Protein AF-A0A0E3ZKA6-F1 (afdb_monomer)

Sequence (124 aa):
MTPDTTNRQKSYAHIAKLLESASKSYENAALGLEQGGSEEQAYQHIKKARITLEAALPEFFTPHKPLPTNKIVPEKRDYSILKIGLIAGLIVGVLYIFVVYGPTGDLSKSWNTENFQKNVAYPK

Nearest PDB structures (foldseek):
  5lcy-assembly1_C  TM=5.770E-01  e=2.560E+00  Salmonella enterica subsp. enterica serovar Typhimurium

Mean predicted aligned error: 19.8 Å

Solvent-accessible surface area (backbone atoms only — not comparable to full-atom values): 7285 Å² total; per-residue (Å²): 133,58,76,67,58,57,54,50,51,53,50,54,56,52,33,53,54,33,48,52,53,19,50,52,27,43,51,52,19,51,52,36,52,74,73,69,45,61,66,67,60,26,49,53,27,44,52,53,20,49,54,36,41,47,72,46,37,51,78,80,72,43,76,78,72,71,70,77,71,68,76,77,66,76,72,77,75,75,55,62,66,57,52,51,51,51,53,52,49,49,55,52,50,52,53,49,46,42,72,77,69,38,88,72,66,63,74,72,62,79,73,38,73,70,58,54,61,69,74,66,64,72,83,130

Radius of gyration: 43.62 Å; Cα contacts (8 Å, |Δi|>4): 49; chains: 1; bounding box: 105×38×96 Å

pLDDT: mean 72.39, std 14.48, range [46.5, 94.69]

Foldseek 3Di:
DPPVVVVVVVLVVVLVVLLVQLVVLQVVLVVCVVVVHDNVVSVVSNVSSVVSNCVSCVPVVPDPPPDPPPPPPPPPPPCVVVVVVVVVVVVVVVVVCCVVPNPPPDPVVVPDPVVVVVVPPDDD

Structure (mmCIF, N/CA/C/O backbone):
data_AF-A0A0E3ZKA6-F1
#
_entry.id   AF-A0A0E3ZKA6-F1
#
loop_
_atom_site.group_PDB
_atom_site.id
_atom_site.type_symbol
_atom_site.label_atom_id
_atom_site.label_alt_id
_atom_site.label_comp_id
_atom_site.label_asym_id
_atom_site.label_entity_id
_atom_site.label_seq_id
_atom_site.pdbx_PDB_ins_code
_atom_site.Cartn_x
_atom_site.Cartn_y
_atom_site.Cartn_z
_atom_site.occupancy
_atom_site.B_iso_or_equiv
_atom_site.auth_seq_id
_atom_site.auth_comp_id
_atom_site.auth_asym_id
_atom_site.auth_atom_id
_atom_site.pdbx_PDB_model_num
ATOM 1 N N . MET A 1 1 ? 19.727 11.449 14.973 1.00 51.16 1 MET A N 1
ATOM 2 C CA . MET A 1 1 ? 18.362 11.135 14.493 1.00 51.16 1 MET A CA 1
ATOM 3 C C . MET A 1 1 ? 18.086 12.011 13.281 1.00 51.16 1 MET A C 1
ATOM 5 O O . MET A 1 1 ? 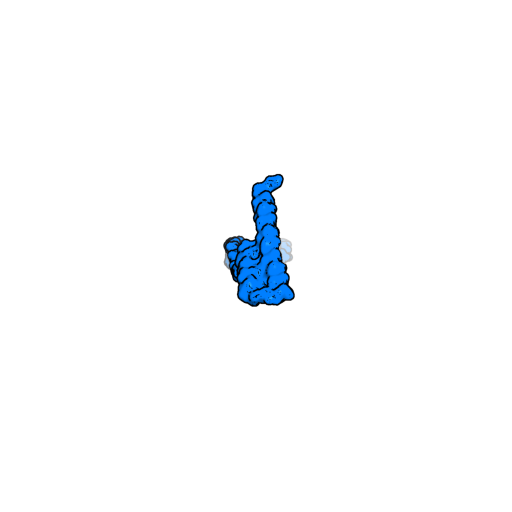18.213 13.223 13.412 1.00 51.16 1 MET A O 1
ATOM 9 N N . THR A 1 2 ? 17.805 11.454 12.101 1.00 56.25 2 THR A N 1
ATOM 10 C CA . THR A 1 2 ? 17.431 12.282 10.940 1.00 56.25 2 THR A CA 1
ATOM 11 C C . THR A 1 2 ? 15.999 12.801 11.135 1.00 56.25 2 THR A C 1
ATOM 13 O O . THR A 1 2 ? 15.172 12.077 11.696 1.00 56.25 2 THR A O 1
ATOM 16 N N . PRO A 1 3 ? 15.666 14.029 10.697 1.00 64.38 3 PRO A N 1
ATOM 17 C CA . PRO A 1 3 ? 14.332 14.617 10.897 1.00 64.38 3 PRO A CA 1
ATOM 18 C C . PRO A 1 3 ? 13.193 13.748 10.329 1.00 64.38 3 PRO A C 1
ATOM 20 O O . PRO A 1 3 ? 12.085 13.747 10.862 1.00 64.38 3 PRO A O 1
ATOM 23 N N . ASP A 1 4 ? 13.491 12.939 9.310 1.00 66.88 4 ASP A N 1
ATOM 24 C CA . ASP A 1 4 ? 12.578 11.961 8.713 1.00 66.88 4 ASP A CA 1
ATOM 25 C C . ASP A 1 4 ? 12.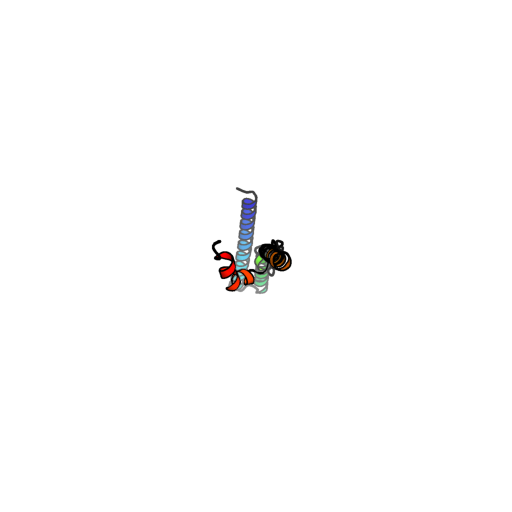201 10.821 9.687 1.00 66.88 4 ASP A C 1
ATOM 27 O O . ASP A 1 4 ? 11.029 10.476 9.828 1.00 66.88 4 ASP A O 1
ATOM 31 N N . THR A 1 5 ? 13.158 10.291 10.461 1.00 71.25 5 THR A N 1
ATOM 32 C CA . THR A 1 5 ? 12.881 9.210 11.433 1.00 71.25 5 THR A CA 1
ATOM 33 C C . THR A 1 5 ? 11.964 9.653 12.574 1.00 71.25 5 THR A C 1
ATOM 35 O O . THR A 1 5 ? 11.066 8.910 12.967 1.00 71.25 5 THR A O 1
ATOM 38 N N . THR A 1 6 ? 12.120 10.889 13.055 1.00 74.56 6 THR A N 1
ATOM 39 C CA . THR A 1 6 ? 11.271 11.457 14.112 1.00 74.56 6 THR A CA 1
ATOM 40 C C . THR A 1 6 ? 9.834 11.685 13.631 1.00 74.56 6 THR A C 1
ATOM 42 O O . THR A 1 6 ? 8.884 11.422 14.372 1.00 74.56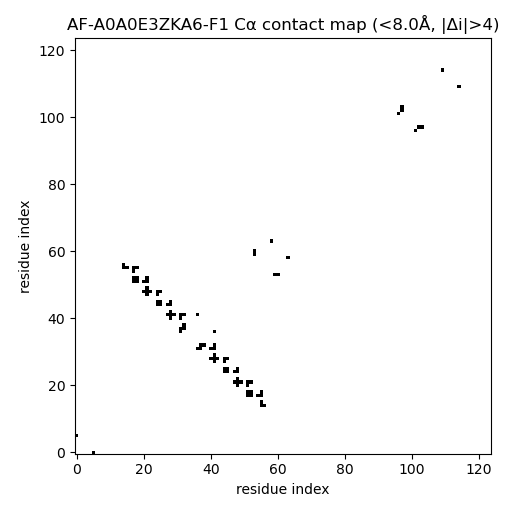 6 THR A O 1
ATOM 45 N N . ASN A 1 7 ? 9.647 12.141 12.388 1.00 73.94 7 ASN A N 1
ATOM 46 C CA . ASN A 1 7 ? 8.312 12.335 11.809 1.00 73.94 7 ASN A CA 1
ATOM 47 C C . ASN A 1 7 ? 7.592 11.003 11.568 1.00 73.94 7 ASN A C 1
ATOM 49 O O . ASN A 1 7 ? 6.402 10.880 11.874 1.00 73.94 7 ASN A O 1
ATOM 53 N N . ARG A 1 8 ? 8.318 9.979 11.107 1.00 71.88 8 ARG A N 1
ATOM 54 C CA . ARG A 1 8 ? 7.781 8.616 10.973 1.00 71.88 8 ARG A CA 1
ATOM 55 C C . ARG A 1 8 ? 7.382 8.029 12.325 1.00 71.88 8 ARG A C 1
ATOM 57 O O . ARG A 1 8 ? 6.279 7.511 12.453 1.00 71.88 8 ARG A O 1
ATOM 64 N N . GLN A 1 9 ? 8.214 8.190 13.357 1.00 80.50 9 GLN A N 1
ATOM 65 C CA . GLN A 1 9 ? 7.892 7.728 14.712 1.00 80.50 9 GLN A CA 1
ATOM 66 C C . GLN A 1 9 ? 6.611 8.377 15.257 1.00 80.50 9 GLN A C 1
ATOM 68 O O . GLN A 1 9 ? 5.746 7.680 15.787 1.00 80.50 9 GLN A O 1
ATOM 73 N N . LYS A 1 10 ? 6.457 9.698 15.096 1.00 83.56 10 LYS A N 1
ATOM 74 C CA . LYS A 1 10 ? 5.228 10.412 15.484 1.00 83.56 10 LYS A CA 1
ATOM 75 C C . LYS A 1 10 ? 4.005 9.907 14.717 1.00 83.56 10 LYS A C 1
ATOM 77 O O . LYS A 1 10 ? 2.944 9.750 15.314 1.00 83.56 10 LYS A O 1
ATOM 82 N N . SER A 1 11 ? 4.169 9.618 13.427 1.00 76.50 11 SER A N 1
ATOM 83 C CA . SER A 1 11 ? 3.099 9.085 12.577 1.00 76.50 11 SER A CA 1
ATOM 84 C C . SER A 1 11 ? 2.657 7.695 13.040 1.00 76.50 11 SER A C 1
ATOM 86 O O . SER A 1 11 ? 1.468 7.477 13.250 1.00 76.50 11 SER A O 1
ATOM 88 N N . TYR A 1 12 ? 3.597 6.785 13.316 1.00 81.31 12 TYR A N 1
ATOM 89 C CA . TYR A 1 12 ? 3.273 5.456 13.848 1.00 81.31 12 TYR A CA 1
ATOM 90 C C . TYR A 1 12 ? 2.619 5.517 15.230 1.00 81.31 12 TYR A C 1
ATOM 92 O O . TYR A 1 12 ? 1.647 4.808 15.479 1.00 81.31 12 TYR A O 1
ATOM 100 N N . ALA A 1 13 ? 3.087 6.405 16.112 1.00 85.19 13 ALA A N 1
ATOM 101 C CA . ALA A 1 13 ? 2.462 6.608 17.418 1.00 85.19 13 ALA A CA 1
ATOM 102 C C . ALA A 1 13 ? 1.024 7.146 17.299 1.00 85.19 13 ALA A C 1
ATOM 104 O O . ALA A 1 13 ? 0.153 6.769 18.081 1.00 85.19 13 ALA A O 1
ATOM 105 N N . HIS A 1 14 ? 0.760 8.015 16.320 1.00 84.00 14 HIS A N 1
ATOM 106 C CA . HIS A 1 14 ? -0.583 8.518 16.041 1.00 84.00 14 HIS A CA 1
ATOM 107 C C . HIS A 1 14 ? -1.507 7.414 15.508 1.00 84.00 14 HIS A C 1
ATOM 109 O O . HIS A 1 14 ? -2.623 7.258 16.002 1.00 84.00 14 HIS A O 1
ATOM 115 N N . ILE A 1 15 ? -1.020 6.600 14.565 1.00 83.38 15 ILE A N 1
ATOM 116 C CA . ILE A 1 15 ? -1.756 5.447 14.022 1.00 83.38 15 ILE A CA 1
ATOM 117 C C . ILE A 1 15 ? -2.094 4.447 15.134 1.00 83.38 15 ILE A C 1
ATOM 119 O O . ILE A 1 15 ? -3.236 4.006 15.228 1.00 83.38 15 ILE A O 1
ATOM 123 N N . ALA A 1 16 ? -1.143 4.145 16.023 1.00 84.56 16 ALA A N 1
ATOM 124 C CA . ALA A 1 16 ? -1.369 3.235 17.145 1.00 84.56 16 ALA A CA 1
ATOM 125 C C . ALA A 1 16 ? -2.519 3.703 18.055 1.00 84.56 16 ALA A C 1
ATOM 127 O O . ALA A 1 16 ? -3.384 2.906 18.413 1.00 84.56 16 ALA A O 1
ATOM 128 N N . LYS A 1 17 ? -2.586 5.005 18.367 1.00 88.25 17 LYS A N 1
ATOM 129 C CA . LYS A 1 17 ? -3.686 5.583 19.159 1.00 88.25 17 LYS A CA 1
ATOM 130 C C . LYS A 1 17 ? -5.035 5.498 18.448 1.00 88.25 17 LYS A C 1
ATOM 132 O O . LYS A 1 17 ? -6.049 5.233 19.091 1.00 88.25 17 LYS A O 1
ATOM 137 N N . LEU A 1 18 ? -5.061 5.723 17.134 1.00 85.25 18 LEU A N 1
ATOM 138 C CA . LEU A 1 18 ? -6.290 5.572 16.353 1.00 85.25 18 LEU A CA 1
ATOM 139 C C . LEU A 1 18 ? -6.772 4.117 16.368 1.00 85.25 18 LEU A C 1
ATOM 141 O O . LEU A 1 18 ? -7.960 3.877 16.585 1.00 85.25 18 LEU A O 1
ATOM 145 N N . LEU A 1 19 ? -5.857 3.156 16.227 1.00 85.69 19 LEU A N 1
ATOM 146 C CA . LEU A 1 19 ? -6.180 1.731 16.265 1.00 85.69 19 LEU A CA 1
ATOM 147 C C . LEU A 1 19 ? -6.725 1.302 17.635 1.00 85.69 19 LEU A C 1
ATOM 149 O O . LEU A 1 19 ? -7.720 0.587 17.702 1.00 85.69 19 LEU A O 1
ATOM 153 N N . GLU A 1 20 ? -6.130 1.801 18.721 1.00 87.94 20 GLU A N 1
ATOM 154 C CA . GLU A 1 20 ? -6.619 1.577 20.087 1.00 87.94 20 GLU A CA 1
ATOM 155 C C . GLU A 1 20 ? -8.025 2.166 20.295 1.00 87.94 20 GLU A C 1
ATOM 157 O O . GLU A 1 20 ? -8.880 1.570 20.951 1.00 87.94 20 GLU A O 1
ATOM 162 N N . SER A 1 21 ? -8.304 3.336 19.713 1.00 86.44 21 SER A N 1
ATOM 163 C CA . SER A 1 21 ? -9.646 3.923 19.785 1.00 86.44 21 SER A CA 1
ATOM 164 C C . SER A 1 21 ? -10.677 3.085 19.017 1.00 86.44 21 SER A C 1
ATOM 166 O O . SER A 1 21 ? -11.790 2.882 19.504 1.00 86.44 21 SER A O 1
ATOM 168 N N . ALA A 1 22 ? -10.288 2.544 17.856 1.00 84.56 22 ALA A N 1
ATOM 169 C CA . ALA A 1 22 ? -11.122 1.668 17.043 1.00 84.56 22 ALA A CA 1
ATOM 170 C C . ALA A 1 22 ? -11.410 0.335 17.756 1.00 84.56 22 ALA A C 1
ATOM 172 O O . ALA A 1 22 ? -12.565 -0.102 17.796 1.00 84.56 22 ALA A O 1
ATOM 173 N N . SER A 1 23 ? -10.397 -0.285 18.374 1.00 86.62 23 SER A N 1
ATOM 174 C CA . SER A 1 23 ? -10.575 -1.538 19.118 1.00 86.62 23 SER A CA 1
ATOM 175 C C . SER A 1 23 ? -11.539 -1.361 20.290 1.00 86.62 23 SER A C 1
ATOM 177 O O . SER A 1 23 ? -12.487 -2.133 20.409 1.00 86.62 23 SER A O 1
ATOM 179 N N . LYS A 1 24 ? -11.390 -0.283 21.075 1.00 89.06 24 LYS A N 1
ATOM 180 C CA . LYS A 1 24 ? -12.317 0.039 22.175 1.00 89.06 24 LYS A CA 1
ATOM 181 C C . LYS A 1 24 ? -13.750 0.248 21.689 1.00 89.06 24 LYS A C 1
ATOM 183 O O . LYS A 1 24 ? -14.694 -0.156 22.358 1.00 89.06 24 LYS A O 1
ATOM 188 N N . SER A 1 25 ? -13.949 0.868 20.523 1.00 86.69 25 SER A N 1
ATOM 189 C CA . SER A 1 25 ? -15.302 1.020 19.972 1.00 86.69 25 SER A CA 1
ATOM 190 C C . SER A 1 25 ? -15.940 -0.303 19.539 1.00 86.69 25 SER A C 1
ATOM 192 O O . SER A 1 25 ? -17.144 -0.456 19.726 1.00 86.69 25 SER A O 1
ATOM 194 N N . TYR A 1 26 ? -15.166 -1.265 19.024 1.00 86.56 26 TYR A N 1
ATOM 195 C CA . TYR A 1 26 ? -15.677 -2.612 18.739 1.00 86.56 26 TYR A CA 1
ATOM 196 C C . TYR A 1 26 ? -15.977 -3.399 20.016 1.00 86.56 26 TYR A C 1
ATOM 198 O O . TYR A 1 26 ? -17.006 -4.064 20.087 1.00 86.56 26 TYR A O 1
ATOM 206 N N . GLU A 1 27 ? -15.125 -3.284 21.032 1.00 88.06 27 GLU A N 1
ATOM 207 C CA . GLU A 1 27 ? -15.342 -3.913 22.337 1.00 88.06 27 GLU A CA 1
ATOM 208 C C . GLU A 1 27 ? -16.626 -3.393 22.998 1.00 88.06 27 GLU A C 1
ATOM 210 O O . GLU A 1 27 ? -17.472 -4.178 23.415 1.00 88.06 27 GLU A O 1
ATOM 215 N N . ASN A 1 28 ? -16.845 -2.075 22.978 1.00 85.94 28 ASN A N 1
ATOM 216 C CA . ASN A 1 28 ? -18.085 -1.474 23.474 1.00 85.94 28 ASN A CA 1
ATOM 217 C C . ASN A 1 28 ? -19.321 -1.918 22.675 1.00 85.94 28 ASN A C 1
ATOM 219 O O . ASN A 1 28 ? -20.395 -2.069 23.251 1.00 85.94 28 ASN A O 1
ATOM 223 N N . ALA A 1 29 ? -19.185 -2.144 21.363 1.00 83.81 29 ALA A N 1
ATOM 224 C CA . ALA A 1 29 ? -20.270 -2.699 20.556 1.00 83.81 29 ALA A CA 1
ATOM 225 C C . ALA A 1 29 ? -20.588 -4.147 20.963 1.00 83.81 29 ALA A C 1
ATOM 227 O O . ALA A 1 29 ? -21.757 -4.497 21.094 1.00 83.81 29 ALA A O 1
ATOM 228 N N . ALA A 1 30 ? -19.558 -4.968 21.194 1.00 84.56 30 ALA A N 1
ATOM 229 C CA . ALA A 1 30 ? -19.710 -6.357 21.618 1.00 84.56 30 ALA A CA 1
ATOM 230 C C . ALA A 1 30 ? -20.348 -6.462 23.011 1.00 84.56 30 ALA A C 1
ATOM 232 O O . ALA A 1 30 ? -21.321 -7.192 23.178 1.00 84.56 30 ALA A O 1
ATOM 233 N N . LEU A 1 31 ? -19.872 -5.666 23.975 1.00 86.12 31 LEU A N 1
ATOM 234 C CA . LEU A 1 31 ? -20.455 -5.587 25.318 1.00 86.12 31 LEU A CA 1
ATOM 235 C C . LEU A 1 31 ? -21.905 -5.089 25.281 1.00 86.12 31 LEU A C 1
ATOM 237 O O . LEU A 1 31 ? -22.757 -5.620 25.989 1.00 86.12 31 LEU A O 1
ATOM 241 N N . GLY A 1 32 ? -22.202 -4.101 24.431 1.00 79.94 32 GLY A N 1
ATOM 242 C CA . GLY A 1 32 ? -23.564 -3.599 24.243 1.00 79.94 32 GLY A CA 1
ATOM 243 C C . GLY A 1 32 ? -24.525 -4.666 23.711 1.00 79.94 32 GLY A C 1
ATOM 244 O O . GLY A 1 32 ? -25.678 -4.701 24.130 1.00 79.94 32 GLY A O 1
ATOM 245 N N . LEU A 1 33 ? -24.049 -5.565 22.843 1.00 80.12 33 LEU A N 1
ATOM 246 C CA . LEU A 1 33 ? -24.835 -6.697 22.342 1.00 80.12 33 LEU A CA 1
ATOM 247 C C . LEU A 1 33 ? -24.987 -7.809 23.390 1.00 80.12 33 LEU A C 1
ATOM 249 O O . LEU A 1 33 ? -26.080 -8.351 23.541 1.00 80.12 33 LEU A O 1
ATOM 253 N N . GLU A 1 34 ? -23.927 -8.128 24.139 1.00 81.75 34 GLU A N 1
ATOM 254 C CA . GLU A 1 34 ? -23.960 -9.147 25.201 1.00 81.75 34 GLU A CA 1
ATOM 255 C C . GLU A 1 34 ? -24.933 -8.773 26.330 1.00 81.75 34 GLU A C 1
ATOM 257 O O . GLU A 1 34 ? -25.646 -9.625 26.856 1.00 81.75 34 GLU A O 1
ATOM 262 N N . GLN A 1 35 ? -25.027 -7.482 26.657 1.00 84.31 35 GLN A N 1
ATOM 263 C CA . GLN A 1 35 ? -25.939 -6.961 27.680 1.00 84.31 35 GLN A CA 1
ATOM 264 C C . GLN A 1 35 ? -27.399 -6.829 27.201 1.00 84.31 35 GLN A C 1
ATOM 266 O O . GLN A 1 35 ? -28.229 -6.273 27.921 1.00 84.31 35 GLN A O 1
ATOM 271 N N . GLY A 1 36 ? -27.732 -7.326 26.003 1.00 76.38 36 GLY A N 1
ATOM 272 C CA . GLY A 1 36 ? -29.079 -7.233 25.431 1.00 76.38 36 GLY A CA 1
ATOM 273 C C . GLY A 1 36 ? -29.473 -5.812 25.016 1.00 76.38 36 GLY A C 1
ATOM 274 O O . GLY A 1 36 ? -30.659 -5.483 24.981 1.00 76.38 36 GLY A O 1
ATOM 275 N N . GLY A 1 37 ? -28.487 -4.952 24.745 1.00 73.25 37 GLY A N 1
ATOM 276 C CA . GLY A 1 37 ? -28.697 -3.591 24.265 1.00 73.25 37 GLY A CA 1
ATOM 277 C C . GLY A 1 37 ? -29.264 -3.542 22.844 1.00 73.25 37 GLY A C 1
ATOM 278 O O . GLY A 1 37 ? -29.242 -4.518 22.096 1.00 73.25 37 GLY A O 1
ATOM 279 N N . SER A 1 38 ? -29.780 -2.372 22.462 1.00 77.81 38 SER A N 1
ATOM 280 C CA . SER A 1 38 ? -30.340 -2.143 21.125 1.00 77.81 38 SER A CA 1
ATOM 281 C C . SER A 1 38 ? -29.268 -2.312 20.043 1.00 77.81 38 SER A C 1
ATOM 283 O O . SER A 1 38 ? -28.175 -1.742 20.114 1.00 77.81 38 SER A O 1
ATOM 285 N N . GLU A 1 39 ? -29.619 -3.066 19.004 1.00 76.44 39 GLU A N 1
ATOM 286 C CA . GLU A 1 39 ? -28.766 -3.339 17.847 1.00 76.44 39 GLU A CA 1
ATOM 287 C C . GLU A 1 39 ? -28.364 -2.046 17.111 1.00 76.44 39 GLU A C 1
ATOM 289 O O . GLU A 1 39 ? -27.244 -1.937 16.605 1.00 76.44 39 GLU A O 1
ATOM 294 N N . GLU A 1 40 ? -29.206 -1.000 17.146 1.00 79.94 40 GLU A N 1
ATOM 295 C CA . GLU A 1 40 ? -28.841 0.315 16.614 1.00 79.94 40 GLU A CA 1
ATOM 296 C C . GLU A 1 40 ? -27.661 0.947 17.357 1.00 79.94 40 GLU A C 1
ATOM 298 O O . GLU A 1 40 ? -26.806 1.572 16.724 1.00 79.94 40 GLU A O 1
ATOM 303 N N . GLN A 1 41 ? -27.574 0.794 18.681 1.00 77.88 41 GLN A N 1
ATOM 304 C CA . GLN A 1 41 ? -26.464 1.357 19.456 1.00 77.88 41 GLN A CA 1
ATOM 305 C C . GLN A 1 41 ? -25.151 0.652 19.107 1.00 77.88 41 GLN A C 1
ATOM 307 O O . GLN A 1 41 ? -24.146 1.318 18.834 1.00 77.88 41 GLN A O 1
ATOM 312 N N . ALA A 1 42 ? -25.174 -0.678 19.003 1.00 76.25 42 ALA A N 1
ATOM 313 C CA . ALA A 1 42 ? -24.029 -1.462 18.548 1.00 76.25 42 ALA A CA 1
ATOM 314 C C . ALA A 1 42 ? -23.591 -1.058 17.128 1.00 76.25 42 ALA A C 1
ATOM 316 O O . ALA A 1 42 ? -22.400 -0.852 16.876 1.00 76.25 42 ALA A O 1
ATOM 317 N N . TYR A 1 43 ? -24.548 -0.836 16.221 1.00 82.56 43 TYR A N 1
ATOM 318 C CA . TYR A 1 43 ? -24.259 -0.394 14.857 1.00 82.56 43 TYR A CA 1
ATOM 319 C C . TYR A 1 43 ? -23.586 0.985 14.811 1.00 82.56 43 TYR A C 1
ATOM 321 O O . TYR A 1 43 ? -22.651 1.198 14.033 1.00 82.56 43 TYR A O 1
ATOM 329 N N . GLN A 1 44 ? -23.992 1.926 15.672 1.00 82.44 44 GLN A N 1
ATOM 330 C CA . GLN A 1 44 ? -23.329 3.234 15.777 1.00 82.44 44 GLN A CA 1
ATOM 331 C C . GLN A 1 44 ? -21.875 3.104 16.248 1.00 82.44 44 GLN A C 1
ATOM 333 O O . GLN A 1 44 ? -20.996 3.807 15.738 1.00 82.44 44 GLN A O 1
ATOM 338 N N . HIS A 1 45 ? -21.604 2.199 17.191 1.00 82.25 45 HIS A N 1
ATOM 339 C CA . HIS A 1 45 ? -20.246 1.924 17.660 1.00 82.25 45 HIS A CA 1
ATOM 340 C C . HIS A 1 45 ? -19.382 1.282 16.568 1.00 82.25 45 HIS A C 1
ATOM 342 O O . HIS A 1 45 ? -18.269 1.753 16.329 1.00 82.25 45 HIS A O 1
ATOM 348 N N . ILE A 1 46 ? -19.923 0.311 15.826 1.00 82.50 46 ILE A N 1
ATOM 349 C CA . ILE A 1 46 ? -19.258 -0.316 14.670 1.00 82.50 46 ILE A CA 1
ATOM 350 C C . ILE A 1 46 ? -18.966 0.716 13.576 1.00 82.50 46 ILE A C 1
ATOM 352 O O . ILE A 1 46 ? -17.864 0.759 13.026 1.00 82.50 46 ILE A O 1
ATOM 356 N N . LYS A 1 47 ? -19.926 1.597 13.276 1.00 84.94 47 LYS A N 1
ATOM 357 C CA . LYS A 1 47 ? -19.747 2.657 12.277 1.00 84.94 47 LYS A CA 1
ATOM 358 C C . LYS A 1 47 ? -18.623 3.614 12.673 1.00 84.94 47 LYS A C 1
ATOM 360 O O . LYS A 1 47 ? -17.778 3.936 11.840 1.00 84.94 47 LYS A O 1
ATOM 365 N N . LYS A 1 48 ? -18.583 4.043 13.940 1.00 81.50 48 LYS A N 1
ATOM 366 C CA . LYS A 1 48 ? -17.495 4.885 14.465 1.00 81.50 48 LYS A CA 1
ATOM 367 C C . LYS A 1 48 ? -16.146 4.173 14.372 1.00 81.50 48 LYS A C 1
ATOM 369 O O . LYS A 1 48 ? -15.189 4.785 13.910 1.00 81.50 48 LYS A O 1
ATOM 374 N N . ALA A 1 49 ? -16.100 2.892 14.734 1.00 79.62 49 ALA A N 1
ATOM 375 C CA . ALA A 1 49 ? -14.897 2.070 14.660 1.00 79.62 49 ALA A CA 1
ATOM 376 C C . ALA A 1 49 ? -14.365 1.934 13.226 1.00 79.62 49 ALA A C 1
ATOM 378 O O . ALA A 1 49 ? -13.160 1.986 12.992 1.00 79.62 49 ALA A O 1
ATOM 379 N N . ARG A 1 50 ? -15.261 1.791 12.242 1.00 81.19 50 ARG A N 1
ATOM 380 C CA . ARG A 1 50 ? -14.880 1.727 10.827 1.00 81.19 50 ARG A CA 1
ATOM 381 C C . ARG A 1 50 ? -14.284 3.049 10.342 1.00 81.19 50 ARG A C 1
ATOM 383 O O . ARG A 1 50 ? -13.241 3.031 9.701 1.00 81.19 50 ARG A O 1
ATOM 390 N N . ILE A 1 51 ? -14.896 4.182 10.691 1.00 83.19 51 ILE A N 1
ATOM 391 C CA . ILE A 1 51 ? -14.395 5.510 10.297 1.00 83.19 51 ILE A CA 1
ATOM 392 C C . ILE A 1 51 ? -13.002 5.767 10.893 1.00 83.19 51 ILE A C 1
ATOM 394 O O . ILE A 1 51 ? -12.114 6.269 10.205 1.00 83.19 51 ILE A O 1
ATOM 398 N N . THR A 1 52 ? -12.780 5.409 12.163 1.00 81.38 52 THR A N 1
ATOM 399 C CA . THR A 1 52 ? -11.463 5.572 12.798 1.00 81.38 52 THR A CA 1
ATOM 400 C C . THR A 1 52 ? -10.420 4.619 12.220 1.00 81.38 52 THR A C 1
ATOM 402 O O . THR A 1 52 ? -9.261 5.010 12.087 1.00 81.38 52 THR A O 1
ATOM 405 N N . LEU A 1 53 ? -10.817 3.409 11.814 1.00 81.31 53 LEU A N 1
ATOM 406 C CA . LEU A 1 53 ? -9.939 2.449 11.145 1.00 81.31 53 LEU A CA 1
ATOM 407 C C . LEU A 1 53 ? -9.531 2.918 9.740 1.00 81.31 53 LEU A C 1
ATOM 409 O O . LEU A 1 53 ? -8.355 2.843 9.392 1.00 81.31 53 LEU A O 1
ATOM 413 N N . GLU A 1 54 ? -10.474 3.456 8.963 1.00 76.81 54 GLU A N 1
ATO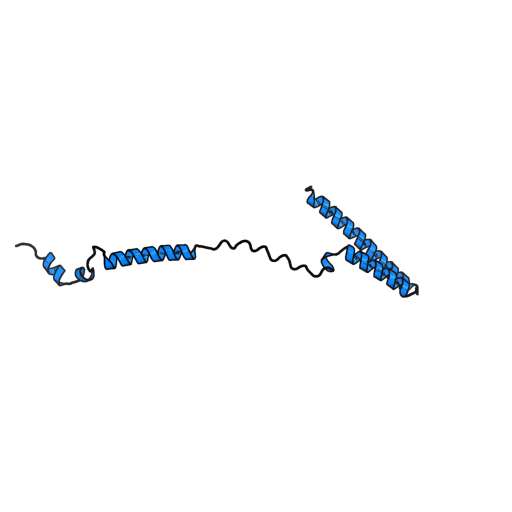M 414 C CA . GLU A 1 54 ? -10.199 4.065 7.654 1.00 76.81 54 GLU A CA 1
ATOM 415 C C . GLU A 1 54 ? -9.234 5.254 7.783 1.00 76.81 54 GLU A C 1
ATOM 417 O O . GLU A 1 54 ? -8.312 5.395 6.979 1.00 76.81 54 GLU A O 1
ATOM 422 N N . ALA A 1 55 ? -9.381 6.067 8.836 1.00 75.12 55 ALA A N 1
ATOM 423 C CA . ALA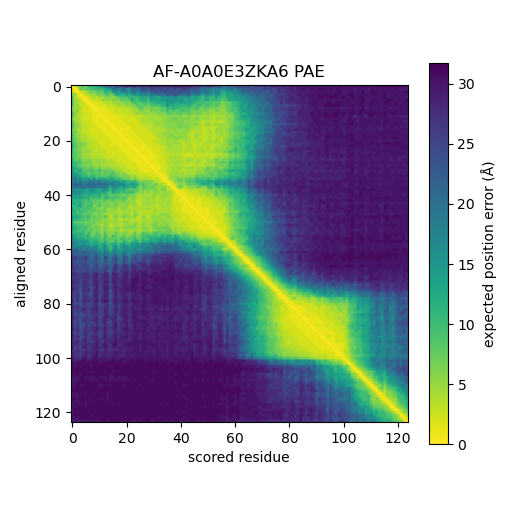 A 1 55 ? -8.458 7.163 9.132 1.00 75.12 55 ALA A CA 1
ATOM 424 C C . ALA A 1 55 ? -7.071 6.683 9.607 1.00 75.12 55 ALA A C 1
ATOM 426 O O . ALA A 1 55 ? -6.069 7.351 9.350 1.00 75.12 55 ALA A O 1
ATOM 427 N N . ALA A 1 56 ? -6.997 5.544 10.305 1.00 73.50 56 ALA A N 1
ATOM 428 C CA . ALA A 1 56 ? -5.744 4.966 10.793 1.00 73.50 56 ALA A CA 1
ATOM 429 C C . ALA A 1 56 ? -4.926 4.300 9.678 1.00 73.50 56 ALA A C 1
ATOM 431 O O . ALA A 1 56 ? -3.696 4.304 9.728 1.00 73.50 56 ALA A O 1
ATOM 432 N N . LEU A 1 57 ? -5.607 3.708 8.694 1.00 69.38 57 LEU A N 1
ATOM 433 C CA . LEU A 1 57 ? -5.017 2.846 7.670 1.00 69.38 57 LEU A CA 1
ATOM 434 C C . LEU A 1 57 ? -5.489 3.253 6.265 1.00 69.38 57 LEU A C 1
ATOM 436 O O . LEU A 1 57 ? -6.066 2.434 5.545 1.00 69.38 57 LEU A O 1
ATOM 440 N N . PRO A 1 58 ? -5.211 4.492 5.817 1.00 65.75 58 PRO A N 1
ATOM 441 C CA . PRO A 1 58 ? -5.623 4.940 4.489 1.00 65.75 58 PRO A CA 1
ATOM 442 C C . PRO A 1 58 ? -5.033 4.061 3.376 1.00 65.75 58 PRO A C 1
ATOM 444 O O . PRO A 1 58 ? -5.650 3.918 2.325 1.00 65.75 58 PRO A O 1
ATOM 447 N N . GLU A 1 59 ? -3.880 3.428 3.616 1.00 60.88 59 GLU A N 1
ATOM 448 C CA . GLU A 1 59 ? -3.186 2.544 2.669 1.00 60.88 59 GLU A CA 1
ATOM 449 C C . GLU A 1 59 ? -3.915 1.218 2.387 1.00 60.88 59 GLU A C 1
ATOM 451 O O . GLU A 1 59 ? -3.741 0.663 1.308 1.00 60.88 59 GLU A O 1
ATOM 456 N N . PHE A 1 60 ? -4.743 0.716 3.313 1.00 57.84 60 PHE A N 1
ATOM 457 C CA . PHE A 1 60 ? -5.515 -0.521 3.104 1.00 57.84 60 PHE A CA 1
ATOM 458 C C . PHE A 1 60 ? -6.863 -0.273 2.415 1.00 57.84 60 PHE A C 1
ATOM 460 O O . PHE A 1 60 ? -7.395 -1.174 1.769 1.00 57.84 60 PHE A O 1
ATOM 467 N N . PHE A 1 61 ? -7.420 0.936 2.554 1.00 54.94 61 PHE A N 1
ATOM 468 C CA . PHE A 1 61 ? -8.748 1.292 2.036 1.00 54.94 61 PHE A CA 1
ATOM 469 C C . PHE A 1 61 ? -8.711 2.160 0.777 1.00 54.94 61 PHE A C 1
ATOM 471 O O . PHE A 1 61 ? -9.718 2.261 0.076 1.00 54.94 61 PHE A O 1
ATOM 478 N N . THR A 1 62 ? -7.568 2.760 0.440 1.00 54.38 62 THR A N 1
ATOM 479 C CA . THR A 1 62 ? -7.375 3.281 -0.913 1.00 54.38 62 THR A CA 1
ATOM 480 C C . THR A 1 62 ? -7.026 2.111 -1.830 1.00 54.38 62 THR A C 1
ATOM 482 O O . THR A 1 62 ? -6.077 1.382 -1.538 1.00 54.38 62 THR A O 1
ATOM 485 N N . PRO A 1 63 ? -7.763 1.889 -2.938 1.00 54.25 63 PRO A N 1
ATOM 486 C CA . PRO A 1 63 ? -7.328 0.928 -3.942 1.00 54.25 63 PRO A CA 1
ATOM 487 C C . PRO A 1 63 ? -5.908 1.320 -4.323 1.00 54.25 63 PRO A C 1
ATOM 489 O O . PRO A 1 63 ? -5.693 2.495 -4.632 1.00 54.25 63 PRO A O 1
ATOM 492 N N . HIS A 1 64 ? -4.965 0.371 -4.218 1.00 48.34 64 HIS A N 1
ATOM 493 C CA . HIS A 1 64 ? -3.558 0.555 -4.563 1.00 48.34 64 HIS A CA 1
ATOM 494 C C . HIS A 1 64 ? -3.475 1.528 -5.731 1.00 48.34 64 HIS A C 1
ATOM 496 O O . HIS A 1 64 ? -3.823 1.174 -6.859 1.00 48.34 64 HIS A O 1
ATOM 502 N N . LYS A 1 65 ? -3.062 2.773 -5.465 1.00 48.53 65 LYS A N 1
ATOM 503 C CA . LYS A 1 65 ? -2.690 3.662 -6.554 1.00 48.53 65 LYS A CA 1
ATOM 504 C C . LYS A 1 65 ? -1.556 2.893 -7.220 1.00 48.53 65 LYS A C 1
ATOM 506 O O . LYS A 1 65 ? -0.566 2.648 -6.520 1.00 48.53 65 LYS A O 1
ATOM 511 N N . PRO A 1 66 ? -1.724 2.395 -8.462 1.00 48.78 66 PRO A N 1
ATOM 512 C CA . PRO A 1 66 ? -0.674 1.624 -9.101 1.00 48.78 66 PRO A CA 1
ATOM 513 C C . PRO A 1 66 ? 0.580 2.465 -8.946 1.00 48.78 66 PRO A C 1
ATOM 515 O O . PRO A 1 66 ? 0.521 3.677 -9.198 1.00 48.78 66 PRO A O 1
ATOM 518 N N . LEU A 1 67 ? 1.644 1.861 -8.391 1.00 53.53 67 LEU A N 1
ATOM 519 C CA . LEU A 1 67 ? 2.917 2.551 -8.208 1.00 53.53 67 LEU A CA 1
ATOM 520 C C . LEU A 1 67 ? 3.143 3.358 -9.482 1.00 53.53 67 LEU A C 1
ATOM 522 O O . LEU A 1 67 ? 2.951 2.765 -10.549 1.00 53.53 67 LEU A O 1
ATOM 526 N N . PRO A 1 68 ? 3.457 4.669 -9.404 1.00 51.62 68 PRO A N 1
ATOM 527 C CA . PRO A 1 68 ? 3.706 5.450 -10.602 1.00 51.62 68 PRO A CA 1
ATOM 528 C C . PRO A 1 68 ? 4.719 4.645 -11.391 1.00 51.62 68 PRO A C 1
ATOM 530 O O . PRO A 1 68 ? 5.835 4.451 -10.905 1.00 51.62 68 PRO A O 1
ATOM 533 N N . THR A 1 69 ? 4.261 4.064 -12.506 1.00 52.22 69 THR A N 1
ATOM 534 C CA . THR A 1 69 ? 5.035 3.147 -13.334 1.00 52.22 69 THR A CA 1
ATOM 535 C C . THR A 1 69 ? 6.355 3.834 -13.509 1.00 52.22 69 THR A C 1
ATOM 537 O O . THR A 1 69 ? 6.369 4.957 -14.021 1.00 52.22 69 THR A O 1
ATOM 540 N N . ASN A 1 70 ? 7.373 3.217 -12.902 1.00 46.50 70 ASN A N 1
ATOM 541 C CA . ASN A 1 70 ? 8.722 3.718 -12.743 1.00 46.50 70 ASN A CA 1
ATOM 542 C C . ASN A 1 70 ? 9.003 4.683 -13.884 1.00 46.50 70 ASN A C 1
ATOM 544 O O . ASN A 1 70 ? 8.945 4.245 -15.037 1.00 46.50 70 ASN A O 1
ATOM 548 N N . LYS A 1 71 ? 9.155 5.986 -13.570 1.00 50.25 71 LYS A N 1
ATOM 549 C CA . LYS A 1 71 ? 9.522 7.011 -14.555 1.00 50.25 71 LYS A CA 1
ATOM 550 C C . LYS A 1 71 ? 10.532 6.339 -15.448 1.00 50.25 71 LYS A C 1
ATOM 552 O O . LYS A 1 71 ? 11.558 5.916 -14.924 1.00 50.25 71 LYS A O 1
ATOM 557 N N . ILE A 1 72 ? 10.166 6.153 -16.712 1.00 56.00 72 ILE A N 1
ATOM 558 C CA . ILE A 1 72 ? 10.954 5.427 -17.693 1.00 56.00 72 ILE A CA 1
ATOM 559 C C . ILE A 1 72 ? 12.303 6.132 -17.674 1.00 56.00 72 ILE A C 1
ATOM 561 O O . ILE A 1 72 ? 12.452 7.215 -18.236 1.00 56.00 72 ILE A O 1
ATOM 565 N N . VAL A 1 73 ? 13.245 5.597 -16.894 1.00 54.47 73 VAL A N 1
ATOM 566 C CA . VAL A 1 73 ? 14.637 6.009 -16.926 1.00 54.47 73 VAL A CA 1
ATOM 567 C C . VAL A 1 73 ? 14.960 5.784 -18.386 1.00 54.47 73 VAL A C 1
ATOM 569 O O . VAL A 1 73 ? 14.755 4.651 -18.826 1.00 54.47 73 VAL A O 1
ATOM 572 N N . PRO A 1 74 ? 15.302 6.826 -19.169 1.00 56.69 74 PRO A N 1
ATOM 573 C CA . PRO A 1 74 ? 15.539 6.636 -20.584 1.00 56.69 74 PRO A CA 1
ATOM 574 C C . PRO A 1 74 ? 16.601 5.555 -20.669 1.00 56.69 74 PRO A C 1
ATOM 576 O O . PRO A 1 74 ? 17.727 5.749 -20.206 1.00 56.69 74 PRO A O 1
ATOM 579 N N . GLU A 1 75 ? 16.174 4.380 -21.129 1.00 61.34 75 GLU A N 1
ATOM 580 C CA . GLU A 1 75 ? 17.010 3.207 -21.244 1.00 61.34 75 GLU A CA 1
ATOM 581 C C . GLU A 1 75 ? 18.222 3.682 -22.025 1.00 61.34 75 GLU A C 1
ATOM 583 O O . GLU A 1 75 ? 18.084 4.204 -23.137 1.00 61.34 75 GLU A O 1
ATOM 588 N N . LYS A 1 76 ? 19.386 3.672 -21.369 1.00 62.22 76 LYS A N 1
ATOM 589 C CA . LYS A 1 76 ? 20.626 4.190 -21.932 1.00 62.22 76 LYS A CA 1
ATOM 590 C C . LYS A 1 76 ? 20.931 3.296 -23.125 1.00 62.22 76 LYS A C 1
ATOM 592 O O . LYS A 1 76 ? 21.535 2.244 -22.950 1.00 62.22 76 LYS A O 1
ATOM 597 N N . ARG A 1 77 ? 20.420 3.688 -24.297 1.00 67.12 77 ARG A N 1
ATOM 598 C CA . ARG A 1 77 ? 20.379 2.863 -25.502 1.00 67.12 77 ARG A CA 1
ATOM 599 C C . ARG A 1 77 ? 21.770 2.302 -25.730 1.00 67.12 77 ARG A C 1
ATOM 601 O O . ARG A 1 77 ? 22.727 3.061 -25.888 1.00 67.12 77 ARG A O 1
ATOM 608 N N . ASP A 1 78 ? 21.881 0.983 -25.656 1.00 72.56 78 ASP A N 1
ATOM 609 C CA . ASP A 1 78 ? 23.172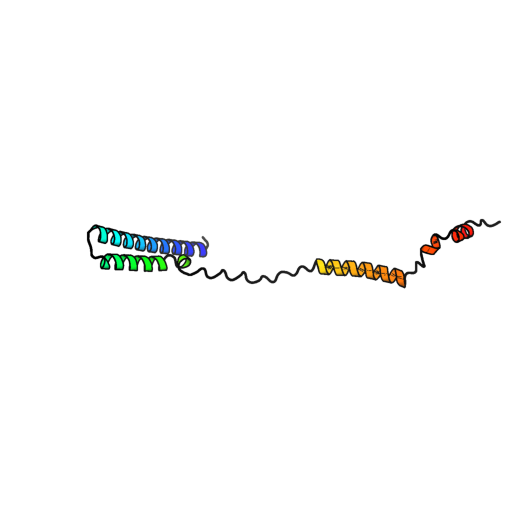 0.328 -25.740 1.00 72.56 78 ASP A CA 1
ATOM 610 C C . ASP A 1 78 ? 23.647 0.358 -27.196 1.00 72.56 78 ASP A C 1
ATOM 612 O O . ASP A 1 78 ? 23.169 -0.372 -28.063 1.00 72.56 78 ASP A O 1
ATOM 616 N N . TYR A 1 79 ? 24.579 1.264 -27.481 1.00 79.25 79 TYR A N 1
ATOM 617 C CA . TYR A 1 79 ? 25.181 1.415 -28.803 1.00 79.25 79 TYR A CA 1
ATOM 618 C C . TYR A 1 79 ? 26.272 0.371 -29.079 1.00 79.25 79 TYR A C 1
ATOM 620 O O . TYR A 1 79 ? 26.961 0.483 -30.093 1.00 79.25 79 TYR A O 1
ATOM 628 N N . SER A 1 80 ? 26.467 -0.631 -28.215 1.00 81.38 80 SER A N 1
ATOM 629 C CA . SER A 1 80 ? 27.502 -1.653 -28.412 1.00 81.38 80 SER A CA 1
ATOM 630 C C . SER A 1 80 ? 27.301 -2.429 -29.714 1.00 81.38 80 SER A C 1
ATOM 632 O O . SER A 1 80 ? 28.248 -2.574 -30.481 1.00 81.38 80 SER A O 1
ATOM 634 N N . ILE A 1 81 ? 26.062 -2.812 -30.041 1.00 81.38 81 ILE A N 1
ATOM 635 C CA . ILE A 1 81 ? 25.746 -3.521 -31.294 1.00 81.38 81 ILE A CA 1
ATOM 636 C C . ILE A 1 81 ? 26.015 -2.625 -32.514 1.00 81.38 81 ILE A C 1
ATOM 638 O O . ILE A 1 81 ? 26.601 -3.074 -33.497 1.00 81.38 81 ILE A O 1
ATOM 642 N N . LEU A 1 82 ? 25.663 -1.335 -32.434 1.00 86.38 82 LEU A N 1
ATOM 643 C CA . LEU A 1 82 ? 25.918 -0.372 -33.510 1.00 86.38 82 LEU A CA 1
ATOM 644 C C . LEU A 1 82 ? 27.424 -0.160 -33.734 1.00 86.38 82 LEU A C 1
ATOM 646 O O . LEU A 1 82 ? 27.880 -0.118 -34.875 1.00 86.38 82 LEU A O 1
ATOM 650 N N . LYS A 1 83 ? 28.207 -0.064 -32.652 1.00 89.12 83 LYS A N 1
ATOM 651 C CA . LYS A 1 83 ? 29.672 0.050 -32.714 1.00 89.12 83 LYS A CA 1
ATOM 652 C C . LYS A 1 83 ? 30.307 -1.189 -33.343 1.00 89.12 83 LYS A C 1
ATOM 654 O O . LYS A 1 83 ? 31.181 -1.043 -34.191 1.00 89.12 83 LYS A O 1
ATOM 659 N N . ILE A 1 84 ? 29.851 -2.385 -32.964 1.00 90.31 84 ILE A N 1
ATOM 660 C CA . ILE A 1 84 ? 30.333 -3.650 -33.539 1.00 90.31 84 ILE A CA 1
ATOM 661 C C . ILE A 1 84 ? 30.024 -3.702 -35.039 1.00 90.31 84 ILE A C 1
ATOM 663 O O . ILE A 1 84 ? 30.916 -4.002 -35.829 1.00 90.31 84 ILE A O 1
ATOM 667 N N . GLY A 1 85 ? 28.800 -3.341 -35.442 1.00 91.25 85 GLY A N 1
ATOM 668 C CA . GLY A 1 85 ? 28.415 -3.272 -36.854 1.00 91.25 85 GLY A CA 1
ATOM 669 C C . GLY A 1 85 ? 29.268 -2.286 -37.656 1.00 91.25 85 GLY A C 1
ATOM 670 O O . GLY A 1 85 ? 29.698 -2.604 -38.762 1.00 91.25 85 GLY A O 1
ATOM 671 N N . LEU A 1 86 ? 29.582 -1.122 -37.080 1.00 93.62 86 LEU A N 1
ATOM 672 C CA . LEU A 1 86 ? 30.430 -0.113 -37.718 1.00 93.62 86 LEU A CA 1
ATOM 673 C C . LEU A 1 86 ? 31.877 -0.597 -37.896 1.00 93.62 86 LEU A C 1
ATOM 675 O O . LEU A 1 86 ? 32.453 -0.411 -38.966 1.00 93.62 86 LEU A O 1
ATOM 679 N N . ILE A 1 87 ? 32.448 -1.260 -36.885 1.00 93.50 87 ILE A N 1
ATOM 680 C CA . ILE A 1 87 ? 33.800 -1.839 -36.965 1.00 93.50 87 ILE A CA 1
ATOM 681 C C . ILE A 1 87 ? 33.844 -2.962 -38.006 1.00 93.50 87 ILE A C 1
ATOM 683 O O . ILE A 1 87 ? 34.733 -2.974 -38.856 1.00 93.50 87 ILE A O 1
ATOM 687 N N . ALA A 1 88 ? 32.873 -3.878 -37.978 1.00 94.38 88 ALA A N 1
ATOM 688 C CA . ALA A 1 88 ? 32.786 -4.966 -38.948 1.00 94.38 88 ALA A CA 1
ATOM 689 C C . ALA A 1 88 ? 32.641 -4.430 -40.382 1.00 94.38 88 ALA A C 1
ATOM 691 O O . ALA A 1 88 ? 33.351 -4.876 -41.282 1.00 94.38 88 ALA A O 1
ATOM 692 N N . GLY A 1 89 ? 31.784 -3.423 -40.584 1.00 94.56 89 GLY A N 1
ATOM 693 C CA . GLY A 1 89 ? 31.609 -2.760 -41.875 1.00 94.56 89 GLY A CA 1
ATOM 694 C C . GLY A 1 89 ? 32.885 -2.083 -42.377 1.00 94.56 89 GLY A C 1
ATOM 695 O O . GLY A 1 89 ? 33.196 -2.186 -43.560 1.00 94.56 89 GLY A O 1
ATOM 696 N N . LEU A 1 90 ? 33.662 -1.454 -41.490 1.00 94.69 90 LEU A N 1
ATOM 697 C CA . LEU A 1 90 ? 34.941 -0.835 -41.848 1.00 94.69 90 LEU A CA 1
ATOM 698 C C . LEU A 1 90 ? 35.952 -1.888 -42.319 1.00 94.69 90 LEU A C 1
ATOM 700 O O . LEU A 1 90 ? 36.567 -1.712 -43.367 1.00 94.69 90 LEU A O 1
ATOM 704 N N . ILE A 1 91 ? 36.076 -3.008 -41.600 1.00 93.44 91 ILE A N 1
ATOM 705 C CA . ILE A 1 91 ? 36.982 -4.107 -41.975 1.00 93.44 91 ILE A CA 1
ATOM 706 C C . ILE A 1 91 ? 36.600 -4.680 -43.346 1.00 93.44 91 ILE A C 1
ATOM 708 O O . ILE A 1 91 ? 37.459 -4.824 -44.217 1.00 93.44 91 ILE A O 1
ATOM 712 N N . VAL A 1 92 ? 35.311 -4.962 -43.560 1.00 92.75 92 VAL A N 1
ATOM 713 C CA . VAL A 1 92 ? 34.810 -5.482 -44.842 1.00 92.75 92 VAL A CA 1
ATOM 714 C C . VAL A 1 92 ? 35.001 -4.461 -45.964 1.00 92.75 92 VAL A C 1
ATOM 716 O O . VAL A 1 92 ? 35.416 -4.832 -47.058 1.00 92.75 92 VAL A O 1
ATOM 719 N N . GLY A 1 93 ? 34.757 -3.177 -45.697 1.00 90.94 93 GLY A N 1
ATOM 720 C CA . GLY A 1 93 ? 34.955 -2.101 -46.666 1.00 90.94 93 GLY A CA 1
ATOM 721 C C . GLY A 1 93 ? 36.416 -1.957 -47.089 1.00 90.94 93 GLY A C 1
ATOM 722 O O . GLY A 1 93 ? 36.701 -1.861 -48.281 1.00 90.94 93 GLY A O 1
ATOM 723 N N . VAL A 1 94 ? 37.352 -2.017 -46.136 1.00 88.12 94 VAL A N 1
ATOM 724 C CA . VAL A 1 94 ? 38.792 -2.006 -46.435 1.00 88.12 94 VAL A CA 1
ATOM 725 C C . VAL A 1 94 ? 39.166 -3.228 -47.270 1.00 88.12 94 VAL A C 1
ATOM 727 O O . VAL A 1 94 ? 39.766 -3.063 -48.328 1.00 88.12 94 VAL A O 1
ATOM 730 N N . LEU A 1 95 ? 38.758 -4.436 -46.867 1.00 86.00 95 LEU A N 1
ATOM 731 C CA . LEU A 1 95 ? 39.001 -5.657 -47.646 1.00 86.00 95 LEU A CA 1
ATOM 732 C C . LEU A 1 95 ? 38.455 -5.546 -49.074 1.00 86.00 95 LEU A C 1
ATOM 734 O O . LEU A 1 95 ? 39.151 -5.895 -50.022 1.00 86.00 95 LEU A O 1
ATOM 738 N N . TYR A 1 96 ? 37.248 -5.009 -49.243 1.00 85.75 96 TYR A N 1
ATOM 739 C CA . TYR A 1 96 ? 36.651 -4.797 -50.558 1.00 85.75 96 TYR A CA 1
ATOM 740 C C . TYR A 1 96 ? 37.475 -3.831 -51.420 1.00 85.75 96 TYR A C 1
ATOM 742 O O . TYR A 1 96 ? 37.729 -4.111 -52.590 1.00 85.75 96 TYR A O 1
ATOM 750 N N . ILE A 1 97 ? 37.962 -2.729 -50.841 1.00 83.88 97 ILE A N 1
ATOM 751 C CA . ILE A 1 97 ? 38.862 -1.799 -51.538 1.00 83.88 97 ILE A CA 1
ATOM 752 C C . ILE A 1 97 ? 40.163 -2.505 -51.936 1.00 83.88 97 ILE A C 1
ATOM 754 O O . ILE A 1 97 ? 40.636 -2.294 -53.046 1.00 83.88 97 ILE A O 1
ATOM 758 N N . PHE A 1 98 ? 40.718 -3.382 -51.095 1.00 78.69 98 PHE A N 1
ATOM 759 C CA . PHE A 1 98 ? 41.882 -4.196 -51.464 1.00 78.69 98 PHE A CA 1
ATOM 760 C C . PHE A 1 98 ? 41.585 -5.174 -52.609 1.00 78.69 98 PHE A C 1
ATOM 762 O O . PHE A 1 98 ? 42.457 -5.399 -53.442 1.00 78.69 98 PHE A O 1
ATOM 769 N N . VAL A 1 99 ? 40.374 -5.726 -52.697 1.00 76.88 99 VAL A N 1
ATOM 770 C CA . VAL A 1 99 ? 39.980 -6.584 -53.828 1.00 76.88 99 VAL A CA 1
ATOM 771 C C . VAL A 1 99 ? 39.855 -5.780 -55.125 1.00 76.88 99 VAL A C 1
ATOM 773 O O . VAL A 1 99 ? 40.292 -6.247 -56.172 1.00 76.88 99 VAL A O 1
ATOM 776 N N . VAL A 1 100 ? 39.266 -4.582 -55.075 1.00 77.19 100 VAL A N 1
ATOM 777 C CA . VAL A 1 100 ? 38.993 -3.781 -56.284 1.00 77.19 100 VAL A CA 1
ATOM 778 C C . VAL A 1 100 ? 40.208 -2.961 -56.732 1.00 77.19 100 VAL A C 1
ATOM 780 O O . VAL A 1 100 ? 40.447 -2.817 -57.928 1.00 77.19 100 VAL A O 1
ATOM 783 N N . TYR A 1 101 ? 40.968 -2.417 -55.783 1.00 71.81 101 TYR A N 1
ATOM 784 C CA . TYR A 1 101 ? 42.034 -1.436 -56.017 1.00 71.81 101 TYR A CA 1
ATOM 785 C C . TYR A 1 101 ? 43.398 -1.852 -55.453 1.00 71.81 101 TYR A C 1
ATOM 787 O O . TYR A 1 101 ? 44.372 -1.115 -55.617 1.00 71.81 101 TYR A O 1
ATOM 795 N N . GLY A 1 102 ? 43.496 -2.978 -54.744 1.00 61.03 102 GLY A N 1
ATOM 796 C CA . GLY A 1 102 ? 44.738 -3.377 -54.090 1.00 61.03 102 GLY A CA 1
ATOM 797 C C . GLY A 1 102 ? 45.862 -3.692 -55.091 1.00 61.03 102 GLY A C 1
ATOM 798 O O . GLY A 1 102 ? 45.616 -4.306 -56.128 1.00 61.03 102 GLY A O 1
ATOM 799 N N . PRO A 1 103 ? 47.120 -3.331 -54.772 1.00 58.69 103 PRO A N 1
ATOM 800 C CA . PRO A 1 103 ? 48.290 -3.581 -55.622 1.00 58.69 103 PRO A CA 1
ATOM 801 C C . PRO A 1 103 ? 48.699 -5.062 -55.657 1.00 58.69 103 PRO A C 1
ATOM 803 O O . PRO A 1 103 ? 49.530 -5.462 -56.472 1.00 58.69 103 PRO A O 1
ATOM 806 N N . THR A 1 104 ? 48.124 -5.895 -54.787 1.00 56.31 104 THR A N 1
ATOM 807 C CA . THR A 1 104 ? 48.194 -7.354 -54.868 1.00 56.31 104 THR A CA 1
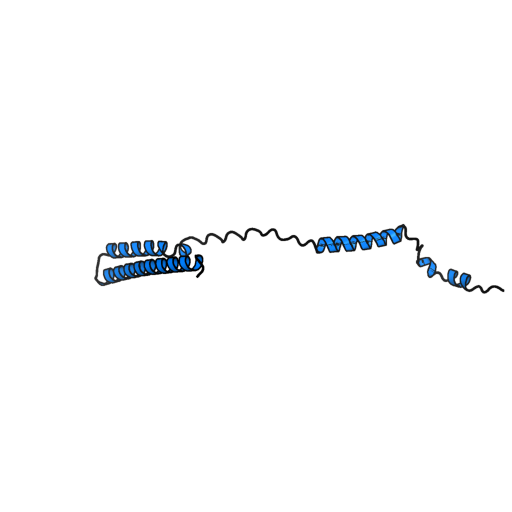ATOM 808 C C . THR A 1 104 ? 47.279 -7.829 -55.983 1.00 56.31 104 THR A C 1
ATOM 810 O O . THR A 1 104 ? 46.180 -8.328 -55.746 1.00 56.31 104 THR A O 1
ATOM 813 N N . GLY A 1 105 ? 47.756 -7.640 -57.213 1.00 51.59 105 GLY A N 1
ATOM 814 C CA . GLY A 1 105 ? 47.224 -8.323 -58.373 1.00 51.59 105 GLY A CA 1
ATOM 815 C C . GLY A 1 105 ? 47.094 -9.804 -58.053 1.00 51.59 105 GLY A C 1
ATOM 816 O O . GLY A 1 105 ? 48.059 -10.430 -57.628 1.00 51.59 105 GLY A O 1
ATOM 817 N N . ASP A 1 106 ? 45.874 -10.306 -58.199 1.00 56.16 106 ASP A N 1
ATOM 818 C CA . ASP A 1 106 ? 45.563 -11.703 -58.451 1.00 56.16 106 ASP A CA 1
ATOM 819 C C . ASP A 1 106 ? 46.577 -12.707 -57.859 1.00 56.16 106 ASP A C 1
ATOM 821 O O . ASP A 1 106 ? 47.453 -13.232 -58.551 1.00 56.16 106 ASP A O 1
ATOM 825 N N . LEU A 1 107 ? 46.461 -12.988 -56.556 1.00 53.66 107 LEU A N 1
ATOM 826 C CA . LEU A 1 107 ? 47.253 -14.030 -55.887 1.00 53.66 107 LEU A CA 1
ATOM 827 C C . LEU A 1 107 ? 47.005 -15.432 -56.480 1.00 53.66 107 LEU A C 1
ATOM 829 O O . LEU A 1 107 ? 47.733 -16.361 -56.140 1.00 53.66 107 LEU A O 1
ATOM 833 N N . SER A 1 108 ? 46.039 -15.608 -57.393 1.00 54.97 108 SER A N 1
ATOM 834 C CA . SER A 1 108 ? 45.917 -16.851 -58.163 1.00 54.97 108 SER A CA 1
ATOM 835 C C . SER A 1 108 ? 47.064 -17.034 -59.170 1.00 54.97 108 SER A C 1
ATOM 837 O O . SER A 1 108 ? 47.401 -18.166 -59.517 1.00 54.97 108 SER A O 1
ATOM 839 N N . LYS A 1 109 ? 47.754 -15.955 -59.582 1.00 48.25 109 LYS A N 1
ATOM 840 C CA . LYS A 1 109 ? 48.908 -16.048 -60.495 1.00 48.25 109 LYS A CA 1
ATOM 841 C C . LYS A 1 109 ? 50.200 -16.513 -59.828 1.00 48.25 109 LYS A C 1
ATOM 843 O O . LYS A 1 109 ? 51.079 -17.013 -60.532 1.00 48.25 109 LYS A O 1
ATOM 848 N N . SER A 1 110 ? 50.345 -16.381 -58.507 1.00 52.34 110 SER A N 1
ATOM 849 C CA . SER A 1 110 ? 51.559 -16.822 -57.797 1.00 52.34 110 SER A CA 1
ATOM 850 C C . SER A 1 110 ? 51.621 -18.340 -57.580 1.00 52.34 110 SER A C 1
ATOM 852 O O . SER A 1 110 ? 52.687 -18.862 -57.269 1.00 52.34 110 SER A O 1
ATOM 854 N N . TRP A 1 111 ? 50.515 -19.051 -57.813 1.00 51.28 111 TRP A N 1
ATOM 855 C CA . TRP A 1 111 ? 50.424 -20.516 -57.761 1.00 51.28 111 TRP A CA 1
ATOM 856 C C . TRP A 1 111 ? 50.454 -21.189 -59.138 1.00 51.28 111 TRP A C 1
ATOM 858 O O . TRP A 1 111 ? 50.260 -22.399 -59.244 1.00 51.28 111 TRP A O 1
ATOM 868 N N . ASN A 1 112 ? 50.705 -20.427 -60.205 1.00 53.41 112 ASN A N 1
ATOM 869 C CA . ASN A 1 112 ? 50.782 -20.985 -61.546 1.00 53.41 112 ASN A CA 1
ATOM 870 C C . ASN A 1 112 ? 52.165 -21.626 -61.761 1.00 53.41 112 ASN A C 1
ATOM 872 O O . ASN A 1 112 ? 53.194 -20.953 -61.643 1.00 53.41 112 ASN A O 1
ATOM 876 N N . THR A 1 113 ? 52.203 -22.925 -62.066 1.00 57.16 113 THR A N 1
ATOM 877 C CA . THR A 1 113 ? 53.437 -23.728 -62.214 1.00 57.16 113 THR A CA 1
ATOM 878 C C . THR A 1 113 ? 54.411 -23.166 -63.254 1.00 57.16 113 THR A C 1
ATOM 880 O O . THR A 1 113 ? 55.619 -23.374 -63.150 1.00 57.16 113 THR A O 1
ATOM 883 N N . GLU A 1 114 ? 53.910 -22.383 -64.210 1.00 58.03 114 GLU A N 1
ATOM 884 C CA . GLU A 1 114 ? 54.698 -21.691 -65.238 1.00 58.03 114 GLU A CA 1
ATOM 885 C C . GLU A 1 114 ? 55.627 -20.599 -64.664 1.00 58.03 114 GLU A C 1
ATOM 887 O O . GLU A 1 114 ? 56.723 -20.374 -65.184 1.00 58.03 114 GLU A O 1
ATOM 892 N N . ASN A 1 115 ? 55.240 -19.948 -63.557 1.00 55.06 115 ASN A N 1
ATOM 893 C CA . ASN A 1 115 ? 56.034 -18.883 -62.925 1.00 55.06 115 ASN A CA 1
ATOM 894 C C . ASN A 1 115 ? 57.192 -19.422 -62.074 1.00 55.06 115 ASN A C 1
ATOM 896 O O . ASN A 1 115 ? 58.187 -18.720 -61.885 1.00 55.06 115 ASN A O 1
ATOM 900 N N . PHE A 1 116 ? 57.108 -20.672 -61.605 1.00 56.56 116 PHE A N 1
ATOM 901 C CA . PHE A 1 116 ? 58.240 -21.327 -60.950 1.00 56.56 116 PHE A CA 1
ATOM 902 C C . PHE A 1 116 ? 59.379 -21.523 -61.947 1.00 56.56 116 PHE A C 1
ATOM 904 O O . PHE A 1 116 ? 60.494 -21.084 -61.694 1.00 56.56 116 PHE A O 1
ATOM 911 N N . GLN A 1 117 ? 59.090 -22.085 -63.121 1.00 56.72 117 GLN A N 1
ATOM 912 C CA . GLN A 1 117 ? 60.108 -22.470 -64.100 1.00 56.72 117 GLN A CA 1
ATOM 913 C C . GLN A 1 117 ? 60.912 -21.276 -64.646 1.00 56.72 117 GLN A C 1
ATOM 915 O O . GLN A 1 117 ? 62.107 -21.405 -64.909 1.00 56.72 117 GLN A O 1
ATOM 920 N N . LYS A 1 118 ? 60.289 -20.096 -64.756 1.00 55.00 118 LYS A N 1
ATOM 921 C CA . LYS A 1 118 ? 60.955 -18.870 -65.225 1.00 55.00 118 LYS A CA 1
ATOM 922 C C . LYS A 1 118 ? 61.904 -18.257 -64.185 1.00 55.00 118 LYS A C 1
ATOM 924 O O . LYS A 1 118 ? 62.896 -17.648 -64.572 1.00 55.00 118 LYS A O 1
ATOM 929 N N . ASN A 1 119 ? 61.640 -18.459 -62.891 1.00 55.88 119 ASN A N 1
ATOM 930 C CA . ASN A 1 119 ? 62.456 -17.923 -61.794 1.00 55.88 119 ASN A CA 1
ATOM 931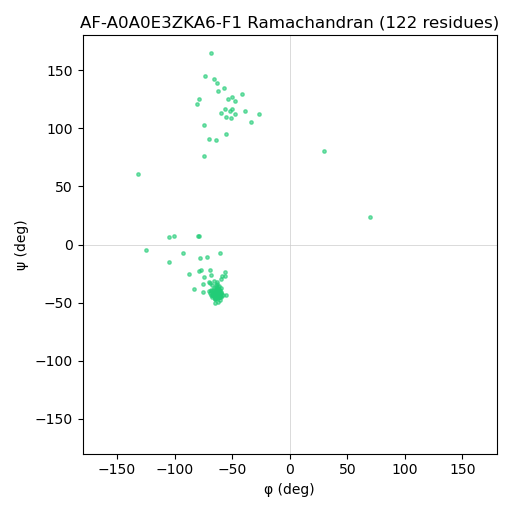 C C . ASN A 1 119 ? 63.555 -18.884 -61.300 1.00 55.88 119 ASN A C 1
ATOM 933 O O . ASN A 1 119 ? 64.390 -18.466 -60.503 1.00 55.88 119 ASN A O 1
ATOM 937 N N . VAL A 1 120 ? 63.592 -20.140 -61.775 1.00 56.56 120 VAL A N 1
ATOM 938 C CA . VAL A 1 120 ? 64.694 -21.097 -61.499 1.00 56.56 120 VAL A CA 1
ATOM 939 C C . VAL A 1 120 ? 65.642 -21.300 -62.686 1.00 56.56 120 VAL A C 1
ATOM 941 O O . VAL A 1 120 ? 66.536 -22.144 -62.622 1.00 56.56 120 VAL A O 1
ATOM 944 N N . ALA A 1 121 ? 65.485 -20.538 -63.772 1.00 56.19 121 ALA A N 1
ATOM 945 C CA . ALA A 1 121 ? 66.448 -20.540 -64.866 1.00 56.19 121 ALA A CA 1
ATOM 946 C C . ALA A 1 121 ? 67.754 -19.868 -64.401 1.00 56.19 121 ALA A C 1
ATOM 948 O O . ALA A 1 121 ? 67.913 -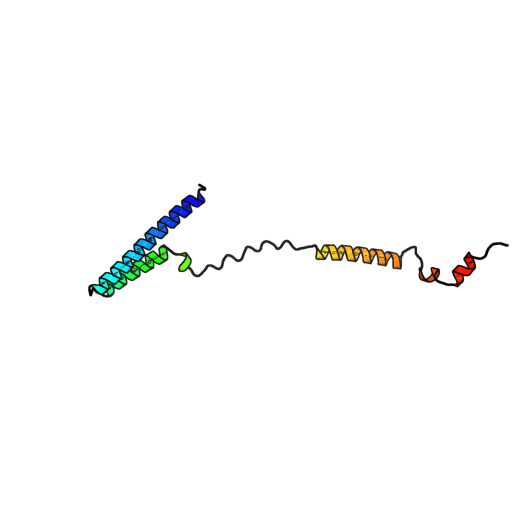18.652 -64.488 1.00 56.19 121 ALA A O 1
ATOM 949 N N . TYR A 1 122 ? 68.681 -20.671 -63.876 1.00 51.06 122 TYR A N 1
ATOM 950 C CA . TYR A 1 122 ? 70.056 -20.249 -63.625 1.00 51.06 122 TYR A CA 1
ATOM 951 C C . TYR A 1 122 ? 70.689 -19.756 -64.938 1.00 51.06 122 TYR A C 1
ATOM 953 O O . TYR A 1 122 ? 70.538 -20.426 -65.966 1.00 51.06 122 TYR A O 1
ATOM 961 N N . PRO A 1 123 ? 71.390 -18.608 -64.935 1.00 51.84 123 PRO A N 1
ATOM 962 C CA . PRO A 1 123 ? 72.117 -18.158 -66.114 1.00 51.84 123 PRO A CA 1
ATOM 963 C C . PRO A 1 123 ? 73.222 -19.171 -66.453 1.00 51.84 123 PRO A C 1
ATOM 965 O O . PRO A 1 123 ? 73.869 -19.705 -65.550 1.00 51.84 123 PRO A O 1
ATOM 968 N N . LYS A 1 124 ? 73.404 -19.454 -67.748 1.00 48.28 124 LYS A N 1
ATOM 969 C CA . LYS A 1 124 ? 74.600 -20.142 -68.257 1.00 48.28 124 LYS A CA 1
ATOM 970 C C . LYS A 1 124 ? 75.815 -19.230 -68.168 1.00 48.28 124 LYS A C 1
ATOM 972 O O . LYS A 1 124 ? 75.638 -18.021 -68.436 1.00 48.28 124 LYS A O 1
#

Organism: NCBI:txid1835254

Secondary structure (DSSP, 8-state):
--HHHHHHHHHHHHHHHHHHHHHHHHHHHHHHHHTT--HHHHHHHHHHHHHHHHHH-HHHHS----------------THHHHHHHHHHHHHHHHHHHHHH-SS--TTGGG-HHHHHHHS----